Protein AF-A0A434RJP0-F1 (afdb_monomer)

Solvent-accessible surface area (backbone atoms only — not comparable to full-atom values): 4594 Å² total; per-residue (Å²): 137,86,82,81,76,85,64,58,57,47,62,72,43,84,38,65,59,44,27,46,26,48,14,64,75,70,69,41,82,72,63,47,50,45,72,57,40,46,60,57,44,60,76,41,60,73,43,16,35,56,52,46,54,51,32,50,54,48,29,51,52,53,55,52,58,71,65,46,73,80,78,73,78,83,73,85,129

Structure (mmCIF, N/CA/C/O backbone):
data_AF-A0A434RJP0-F1
#
_entry.id   AF-A0A434RJP0-F1
#
loop_
_atom_site.group_PDB
_atom_site.id
_atom_site.type_symbol
_atom_site.label_atom_id
_atom_site.label_alt_id
_atom_site.label_comp_id
_atom_site.label_asym_id
_atom_site.label_entity_id
_atom_site.label_seq_id
_atom_site.pdbx_PDB_ins_code
_atom_site.Cartn_x
_atom_site.Cartn_y
_atom_site.Cartn_z
_atom_site.occupancy
_atom_site.B_iso_or_equiv
_atom_site.auth_seq_id
_atom_site.auth_comp_id
_atom_site.auth_asym_id
_atom_site.auth_atom_id
_atom_site.pdbx_PDB_model_num
ATOM 1 N N . LEU A 1 1 ? 13.740 -6.184 5.567 1.00 51.19 1 LEU A N 1
ATOM 2 C CA . LEU A 1 1 ? 12.945 -6.441 6.795 1.00 51.19 1 LEU A CA 1
ATOM 3 C C . LEU A 1 1 ? 11.433 -6.502 6.496 1.00 51.19 1 LEU A C 1
ATOM 5 O O . LEU A 1 1 ? 10.657 -5.880 7.200 1.00 51.19 1 LEU A O 1
ATOM 9 N N . LEU A 1 2 ? 10.996 -7.249 5.466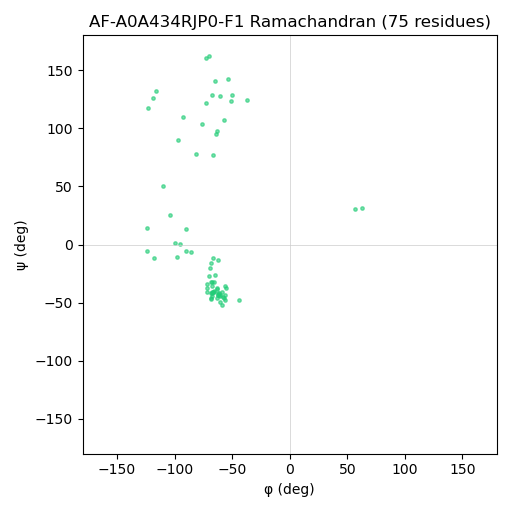 1.00 50.56 2 LEU A N 1
ATOM 10 C CA . LEU A 1 2 ? 9.560 -7.464 5.173 1.00 50.56 2 LEU A CA 1
ATOM 11 C C . LEU A 1 2 ? 9.132 -8.942 5.268 1.00 50.56 2 LEU A C 1
ATOM 13 O O . LEU A 1 2 ? 7.947 -9.232 5.302 1.00 50.56 2 LEU A O 1
ATOM 17 N N . PHE A 1 3 ? 10.089 -9.871 5.358 1.00 50.44 3 PHE A N 1
ATOM 18 C CA . PHE A 1 3 ? 9.821 -11.316 5.407 1.00 50.44 3 PHE A CA 1
ATOM 19 C C . PHE A 1 3 ? 10.410 -12.022 6.640 1.00 50.44 3 PHE A C 1
ATOM 21 O O . PHE A 1 3 ? 10.134 -13.194 6.850 1.00 50.44 3 PHE A O 1
ATOM 28 N N . ALA A 1 4 ? 11.193 -11.326 7.475 1.00 54.72 4 ALA A N 1
ATOM 29 C CA . ALA A 1 4 ? 11.953 -11.956 8.563 1.00 54.72 4 ALA A CA 1
ATOM 30 C C . ALA A 1 4 ? 11.291 -11.880 9.955 1.00 54.72 4 ALA A C 1
ATOM 32 O O . ALA A 1 4 ? 11.758 -12.545 10.868 1.00 54.72 4 ALA A O 1
ATOM 33 N N . ALA A 1 5 ? 10.226 -11.087 10.140 1.00 49.47 5 ALA A N 1
ATOM 34 C CA . ALA A 1 5 ? 9.671 -10.799 11.473 1.00 49.47 5 ALA A CA 1
ATOM 35 C C . ALA A 1 5 ? 8.180 -11.147 11.645 1.00 49.47 5 ALA A C 1
ATOM 37 O O . ALA A 1 5 ? 7.563 -10.689 12.600 1.00 49.47 5 ALA A O 1
ATOM 38 N N . GLY A 1 6 ? 7.584 -11.921 10.727 1.00 50.91 6 GLY A N 1
ATOM 39 C CA . GLY A 1 6 ? 6.231 -12.459 10.923 1.00 50.91 6 GLY A CA 1
ATOM 40 C C . GLY A 1 6 ? 5.149 -11.408 11.187 1.00 50.91 6 GLY A C 1
ATOM 41 O O . GLY A 1 6 ? 4.205 -11.699 11.910 1.00 50.91 6 GLY A O 1
ATOM 42 N N . HIS A 1 7 ? 5.283 -10.194 10.640 1.00 56.34 7 HIS A N 1
ATOM 43 C CA . HIS A 1 7 ? 4.268 -9.149 10.769 1.00 56.34 7 HIS A CA 1
ATOM 44 C C . HIS A 1 7 ? 3.384 -9.160 9.507 1.00 56.34 7 HIS A C 1
ATOM 46 O O . HIS A 1 7 ? 3.731 -8.508 8.521 1.00 56.34 7 HIS A O 1
ATOM 52 N N . PRO A 1 8 ? 2.276 -9.932 9.482 1.00 64.31 8 PRO A N 1
ATOM 53 C CA . PRO A 1 8 ? 1.404 -10.054 8.306 1.00 64.31 8 PRO A CA 1
ATOM 54 C C . PRO A 1 8 ? 0.678 -8.742 7.973 1.00 64.31 8 PRO A C 1
ATOM 56 O O . PRO A 1 8 ? 0.106 -8.595 6.892 1.00 64.31 8 PRO A O 1
ATOM 59 N N . ASP A 1 9 ? 0.731 -7.780 8.893 1.00 78.00 9 ASP A N 1
ATOM 60 C CA . ASP A 1 9 ? -0.070 -6.570 8.883 1.00 78.00 9 ASP A CA 1
ATOM 61 C C . ASP A 1 9 ? 0.761 -5.307 8.582 1.00 78.00 9 ASP A C 1
ATOM 63 O O . ASP A 1 9 ? 0.712 -4.315 9.313 1.00 78.00 9 ASP A O 1
ATOM 67 N N . VAL A 1 10 ? 1.561 -5.342 7.511 1.00 82.06 10 VAL A N 1
ATOM 68 C CA . VAL A 1 10 ? 2.379 -4.204 7.050 1.00 82.06 10 VAL A CA 1
ATOM 69 C C . VAL A 1 10 ? 1.928 -3.744 5.669 1.00 82.06 10 VAL A C 1
ATOM 71 O O . VAL A 1 10 ? 1.821 -4.556 4.756 1.00 82.06 10 VAL A O 1
ATOM 74 N N . PHE A 1 11 ? 1.732 -2.432 5.504 1.00 85.94 11 PHE A N 1
ATOM 75 C CA . PHE A 1 11 ? 1.439 -1.796 4.218 1.00 85.94 11 PHE A CA 1
ATOM 76 C C . PHE A 1 11 ? 2.484 -0.709 3.895 1.00 85.94 11 PHE A C 1
ATOM 78 O O . PHE A 1 11 ? 2.568 0.274 4.639 1.00 85.94 11 PHE A O 1
ATOM 85 N N . PRO A 1 12 ? 3.281 -0.817 2.812 1.00 87.88 12 PRO A N 1
ATOM 86 C CA . PRO A 1 12 ? 4.296 0.176 2.478 1.00 87.88 12 PRO A CA 1
ATOM 87 C C . PRO A 1 12 ? 3.676 1.385 1.759 1.00 87.88 12 PRO A C 1
ATOM 89 O O . PRO A 1 12 ? 3.801 1.556 0.552 1.00 87.88 12 PRO A O 1
ATOM 92 N N . ALA A 1 13 ? 3.033 2.276 2.517 1.00 87.81 13 ALA A N 1
ATOM 93 C CA . ALA A 1 13 ? 2.319 3.443 1.982 1.00 87.81 13 ALA A CA 1
ATOM 94 C C . ALA A 1 13 ? 3.195 4.474 1.229 1.00 87.81 13 ALA A C 1
ATOM 96 O O . ALA A 1 13 ? 2.673 5.353 0.542 1.00 87.81 13 ALA A O 1
ATOM 97 N N . ARG A 1 14 ? 4.527 4.380 1.342 1.00 87.75 14 ARG A N 1
ATOM 98 C CA . ARG A 1 14 ? 5.497 5.210 0.599 1.00 87.75 14 ARG A CA 1
ATOM 99 C C . ARG A 1 14 ? 5.839 4.668 -0.790 1.00 87.75 14 ARG A C 1
ATOM 101 O O . ARG A 1 14 ? 6.551 5.335 -1.535 1.00 87.75 14 ARG A O 1
ATOM 108 N N . ASP A 1 15 ? 5.361 3.477 -1.134 1.00 90.06 15 ASP A N 1
ATOM 109 C CA . ASP A 1 15 ? 5.573 2.876 -2.445 1.00 90.06 15 ASP A CA 1
ATOM 110 C C . ASP A 1 15 ? 4.727 3.601 -3.508 1.00 90.06 15 ASP A C 1
ATOM 112 O O . ASP A 1 15 ? 3.499 3.674 -3.421 1.00 90.06 15 ASP A O 1
ATOM 116 N N . VAL A 1 16 ? 5.400 4.142 -4.527 1.00 89.38 16 VAL A N 1
ATOM 117 C CA . VAL A 1 16 ? 4.773 4.875 -5.635 1.00 89.38 16 VAL A CA 1
ATOM 118 C C . VAL A 1 16 ? 3.833 3.987 -6.453 1.00 89.38 16 VAL A C 1
ATOM 120 O O . VAL A 1 16 ? 2.774 4.459 -6.862 1.00 89.38 16 VAL A O 1
ATOM 123 N N . ALA A 1 17 ? 4.180 2.715 -6.667 1.00 89.25 17 ALA A N 1
ATOM 124 C CA . ALA A 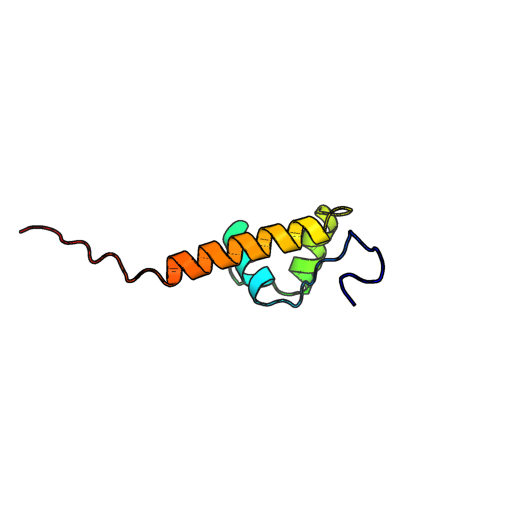1 17 ? 3.334 1.770 -7.384 1.00 89.25 17 ALA A CA 1
ATOM 125 C C . ALA A 1 17 ? 2.049 1.482 -6.604 1.00 89.25 17 ALA A C 1
ATOM 127 O O . ALA A 1 17 ? 0.978 1.458 -7.201 1.00 89.25 17 ALA A O 1
ATOM 128 N N . LEU A 1 18 ? 2.125 1.339 -5.275 1.00 91.06 18 LEU A N 1
ATOM 129 C CA . LEU A 1 18 ? 0.933 1.164 -4.438 1.00 91.06 18 LEU A CA 1
ATOM 130 C C . LEU A 1 18 ? 0.065 2.421 -4.391 1.00 91.06 18 LEU A C 1
ATOM 132 O O . LEU A 1 18 ? -1.152 2.310 -4.498 1.00 91.06 18 LEU A O 1
ATOM 136 N N . GLN A 1 19 ? 0.663 3.609 -4.282 1.00 92.25 19 GLN A N 1
ATOM 137 C CA . GLN A 1 19 ? -0.082 4.870 -4.345 1.00 92.25 19 GLN A CA 1
ATOM 138 C C . GLN A 1 19 ? -0.855 5.001 -5.662 1.00 92.25 19 GLN A C 1
ATOM 140 O O . GLN A 1 19 ? -2.035 5.346 -5.649 1.00 92.25 19 GLN A O 1
ATOM 145 N N . THR A 1 20 ? -0.218 4.683 -6.791 1.00 90.44 20 THR A N 1
ATOM 146 C CA . THR A 1 20 ? -0.864 4.706 -8.109 1.00 90.44 20 THR A CA 1
ATOM 147 C C . THR A 1 20 ? -1.914 3.608 -8.247 1.00 90.44 20 THR A C 1
ATOM 149 O O . THR A 1 20 ? -3.028 3.887 -8.671 1.00 90.44 20 THR A O 1
ATOM 152 N N . ALA A 1 21 ? -1.597 2.373 -7.854 1.00 91.88 21 ALA A N 1
ATOM 153 C CA . ALA A 1 21 ? -2.513 1.240 -7.938 1.00 91.88 21 ALA A CA 1
ATOM 154 C C . ALA A 1 21 ? -3.776 1.459 -7.110 1.00 91.88 21 ALA A C 1
ATOM 156 O O . ALA A 1 21 ? -4.869 1.191 -7.590 1.00 91.88 21 ALA A O 1
ATOM 157 N N . VAL A 1 22 ? -3.633 1.966 -5.887 1.00 92.19 22 VAL A N 1
ATOM 158 C CA . VAL A 1 22 ? -4.760 2.246 -4.994 1.00 92.19 22 VAL A CA 1
ATOM 159 C C . VAL A 1 22 ? -5.543 3.455 -5.489 1.00 92.19 22 VAL A C 1
ATOM 161 O O . VAL A 1 22 ? -6.767 3.407 -5.497 1.00 92.19 22 VAL A O 1
ATOM 164 N N . GLY A 1 23 ? -4.860 4.507 -5.954 1.00 91.94 23 GLY A N 1
ATOM 165 C CA . GLY A 1 23 ? -5.514 5.653 -6.585 1.00 91.94 23 GLY A CA 1
ATOM 166 C C . GLY A 1 23 ? -6.369 5.234 -7.778 1.00 91.94 23 GLY A C 1
ATOM 167 O O . GLY A 1 23 ? -7.546 5.565 -7.835 1.00 91.94 23 GLY A O 1
ATOM 168 N N . HIS A 1 24 ? -5.817 4.413 -8.669 1.00 91.12 24 HIS A N 1
ATOM 169 C CA . HIS A 1 24 ? -6.533 3.901 -9.832 1.00 91.12 24 HIS A CA 1
ATOM 170 C C . HIS A 1 24 ? -7.657 2.924 -9.447 1.00 91.12 24 HIS A C 1
ATOM 172 O O . HIS A 1 24 ? -8.777 3.048 -9.931 1.00 91.12 24 HIS A O 1
ATOM 178 N N . ALA A 1 25 ? -7.396 1.974 -8.545 1.00 89.88 25 ALA A N 1
ATOM 179 C CA . ALA A 1 25 ? -8.382 0.979 -8.122 1.00 89.88 25 ALA A CA 1
ATOM 180 C C . ALA A 1 25 ? -9.568 1.587 -7.357 1.00 89.88 25 ALA A C 1
ATOM 182 O O . ALA A 1 25 ? -10.677 1.068 -7.450 1.00 89.88 25 ALA A O 1
ATOM 183 N N . LEU A 1 26 ? -9.340 2.663 -6.596 1.00 88.94 26 LEU A N 1
ATOM 184 C CA . LEU A 1 26 ? -10.371 3.352 -5.812 1.00 88.94 26 LEU A CA 1
ATOM 185 C C . LEU A 1 26 ? -10.910 4.620 -6.496 1.00 88.94 26 LEU A C 1
ATOM 187 O O . LEU A 1 26 ? -11.749 5.299 -5.911 1.00 88.94 26 LEU A O 1
ATOM 191 N N . GLY A 1 27 ? -10.437 4.955 -7.701 1.00 88.88 27 GLY A N 1
ATOM 192 C CA . GLY A 1 27 ? -10.853 6.158 -8.430 1.00 88.88 27 GLY A CA 1
ATOM 193 C C . GLY A 1 27 ? -10.505 7.476 -7.723 1.00 88.88 27 GLY A C 1
ATOM 194 O O . GLY A 1 27 ? -11.251 8.444 -7.829 1.00 88.88 27 GLY A O 1
ATOM 195 N N . ILE A 1 28 ? -9.404 7.513 -6.966 1.00 87.69 28 ILE A N 1
ATOM 196 C CA . ILE A 1 28 ? -8.948 8.694 -6.221 1.00 87.69 28 ILE A CA 1
ATOM 197 C C . ILE A 1 28 ? -7.965 9.489 -7.090 1.00 87.69 28 ILE A C 1
ATOM 199 O O . ILE A 1 28 ? -6.825 9.059 -7.293 1.00 87.69 28 ILE A O 1
ATOM 203 N N . ASP A 1 29 ? -8.400 10.666 -7.544 1.00 79.81 29 ASP A N 1
ATOM 204 C CA . ASP A 1 29 ? -7.593 11.664 -8.257 1.00 79.81 29 ASP A CA 1
ATOM 205 C C . ASP A 1 29 ? -7.563 12.979 -7.446 1.00 79.81 29 ASP A C 1
ATOM 207 O O . ASP A 1 29 ? -8.629 13.474 -7.064 1.00 79.81 29 ASP A O 1
ATOM 211 N N . PRO A 1 30 ? -6.386 13.552 -7.120 1.00 83.38 30 PRO A N 1
ATOM 212 C CA . PRO A 1 30 ? -5.030 13.087 -7.423 1.00 83.38 30 PRO A CA 1
ATOM 213 C C . PRO A 1 30 ? -4.589 11.878 -6.599 1.00 83.38 30 PRO A C 1
ATOM 215 O O . PRO A 1 30 ? -5.121 11.605 -5.521 1.00 83.38 30 PRO A O 1
ATOM 218 N N . ARG A 1 31 ? -3.557 11.183 -7.107 1.00 84.56 31 ARG A N 1
ATOM 219 C CA . ARG A 1 31 ? -2.912 10.022 -6.472 1.00 84.56 31 ARG A CA 1
ATOM 220 C C . ARG A 1 31 ? -2.831 10.200 -4.945 1.00 84.56 31 ARG A C 1
ATOM 222 O O . ARG A 1 31 ? -2.221 11.176 -4.493 1.00 84.56 31 ARG A O 1
ATOM 229 N N . PRO A 1 32 ? -3.369 9.257 -4.147 1.00 88.44 32 PRO A N 1
ATOM 230 C CA . PRO A 1 32 ? -3.451 9.420 -2.704 1.00 88.44 32 PRO A CA 1
ATOM 231 C C . PRO A 1 32 ? -2.048 9.572 -2.092 1.00 88.44 32 PRO A C 1
ATOM 233 O O . PRO A 1 32 ? -1.177 8.729 -2.333 1.00 88.44 32 PRO A O 1
ATOM 236 N N . PRO A 1 33 ? -1.803 10.625 -1.289 1.00 88.81 33 PRO A N 1
ATOM 237 C CA . PRO A 1 33 ? -0.535 10.792 -0.593 1.00 88.81 33 PRO A CA 1
ATOM 238 C C . PRO A 1 33 ? -0.387 9.749 0.520 1.00 88.81 33 PRO A C 1
ATOM 240 O O . PRO A 1 33 ? -1.376 9.197 1.008 1.00 88.81 33 PRO A O 1
ATOM 243 N N . GLU A 1 34 ? 0.848 9.538 0.984 1.00 88.25 34 GLU A N 1
ATOM 244 C CA . GLU A 1 34 ? 1.202 8.562 2.028 1.00 88.25 34 GLU A CA 1
ATOM 245 C C . GLU A 1 34 ? 0.233 8.577 3.220 1.00 88.25 34 GLU A C 1
ATOM 247 O O . GLU A 1 34 ? -0.270 7.532 3.615 1.00 88.25 34 GLU A O 1
ATOM 252 N N . LYS A 1 35 ? -0.093 9.759 3.760 1.00 88.62 35 LYS A N 1
ATOM 253 C CA . LYS A 1 35 ? -0.987 9.892 4.924 1.00 88.62 35 LYS A CA 1
ATOM 254 C C . LYS A 1 35 ? -2.394 9.351 4.665 1.00 88.62 35 LYS A C 1
ATOM 256 O O . LYS A 1 35 ? -2.964 8.688 5.527 1.00 88.62 35 LYS A O 1
ATOM 261 N N . THR A 1 36 ? -2.952 9.627 3.489 1.00 89.31 36 THR A N 1
ATOM 262 C CA . THR A 1 36 ? -4.269 9.112 3.093 1.00 89.31 36 THR A CA 1
ATOM 263 C C . THR A 1 36 ? -4.206 7.605 2.908 1.00 89.31 36 THR A C 1
ATOM 265 O O . THR A 1 36 ? -5.096 6.888 3.356 1.00 89.31 36 THR A O 1
ATOM 268 N N . LEU A 1 37 ? -3.123 7.122 2.302 1.00 90.25 37 LEU A N 1
ATOM 269 C CA . LEU A 1 37 ? -2.936 5.708 2.039 1.00 90.25 37 LEU A CA 1
ATOM 270 C C . LEU A 1 37 ? -2.739 4.887 3.324 1.00 90.25 37 LEU A C 1
ATOM 272 O O . LEU A 1 37 ? -3.267 3.784 3.418 1.00 90.25 37 LEU A O 1
ATOM 276 N N . ILE A 1 38 ? -2.065 5.445 4.336 1.00 90.69 38 ILE A N 1
ATOM 277 C CA . ILE A 1 38 ? -1.963 4.850 5.679 1.00 90.69 38 ILE A CA 1
ATOM 278 C C . ILE A 1 38 ? -3.353 4.697 6.301 1.00 90.69 38 ILE A C 1
ATOM 280 O O . ILE A 1 38 ? -3.689 3.600 6.738 1.00 90.69 38 ILE A O 1
ATOM 284 N N . ARG A 1 39 ? -4.186 5.750 6.283 1.00 91.88 39 ARG A N 1
ATOM 285 C CA . ARG A 1 39 ? -5.552 5.675 6.835 1.00 91.88 39 ARG A CA 1
ATOM 286 C C . ARG A 1 39 ? -6.436 4.673 6.100 1.00 91.88 39 ARG A C 1
ATOM 288 O O . ARG A 1 39 ? -7.222 3.976 6.725 1.00 91.88 39 ARG A O 1
ATOM 295 N N . LEU A 1 40 ? -6.310 4.577 4.777 1.00 90.31 40 LEU A N 1
ATOM 296 C CA . LEU A 1 40 ? -7.014 3.546 4.009 1.00 90.31 40 LEU A CA 1
ATOM 297 C C . LEU A 1 40 ? -6.553 2.147 4.431 1.00 90.31 40 LEU A C 1
ATOM 299 O O . LEU A 1 40 ? -7.381 1.267 4.661 1.00 90.31 40 LEU A O 1
ATOM 303 N N . ALA A 1 41 ? -5.242 1.967 4.600 1.00 89.88 41 ALA A N 1
ATOM 304 C CA . ALA A 1 41 ? -4.667 0.691 4.987 1.00 89.88 41 ALA A CA 1
ATOM 305 C C . ALA A 1 41 ? -5.081 0.230 6.391 1.00 89.88 41 ALA A C 1
ATOM 307 O O . ALA A 1 41 ? -5.133 -0.975 6.617 1.00 89.88 41 ALA A O 1
ATOM 308 N N . GLU A 1 42 ? -5.424 1.134 7.315 1.00 89.62 42 GLU A N 1
ATOM 309 C CA . GLU A 1 42 ? -5.966 0.767 8.637 1.00 89.62 42 GLU A CA 1
ATOM 310 C C . GLU A 1 42 ? -7.212 -0.124 8.521 1.00 89.62 42 GLU A C 1
ATOM 312 O O . GLU A 1 42 ? -7.332 -1.099 9.260 1.00 89.62 42 GLU A O 1
ATOM 317 N N . SER A 1 43 ? -8.080 0.128 7.533 1.00 90.88 43 SER A N 1
ATOM 318 C CA . SER A 1 43 ? -9.275 -0.695 7.280 1.00 90.88 43 SER A CA 1
ATOM 319 C C . SER A 1 43 ? -8.967 -2.107 6.769 1.00 90.88 43 SER A C 1
ATOM 321 O O . SER A 1 43 ? -9.833 -2.978 6.799 1.00 90.88 43 SER A O 1
ATOM 323 N N . TRP A 1 44 ? -7.737 -2.350 6.304 1.00 89.88 44 TRP A N 1
ATOM 324 C CA . TRP A 1 44 ? -7.291 -3.653 5.809 1.00 89.88 44 TRP A CA 1
ATOM 325 C C . TRP A 1 44 ? -6.576 -4.478 6.877 1.00 89.88 44 TRP A C 1
ATOM 327 O O . TRP A 1 44 ? -6.139 -5.589 6.583 1.00 89.88 44 TRP A O 1
ATOM 337 N N . SER A 1 45 ? -6.438 -3.963 8.103 1.00 86.56 45 SER A N 1
ATOM 338 C CA . SER A 1 45 ? -5.904 -4.740 9.223 1.00 86.56 45 SER A CA 1
ATOM 339 C C . SER A 1 45 ? -6.850 -5.903 9.568 1.00 86.56 45 SER A C 1
ATOM 341 O O . SER A 1 45 ? -8.070 -5.728 9.510 1.00 86.56 45 SER A O 1
ATOM 343 N N . PRO A 1 46 ? -6.337 -7.107 9.901 1.00 89.06 46 PRO A N 1
ATOM 344 C CA . PRO A 1 46 ? -4.926 -7.482 10.090 1.00 89.06 46 PRO A CA 1
ATOM 345 C C . PRO A 1 46 ? -4.208 -7.984 8.819 1.00 89.06 46 PRO A C 1
ATOM 347 O O . PRO A 1 46 ? -3.128 -8.571 8.895 1.00 89.06 46 PRO A O 1
ATOM 350 N N . TRP A 1 47 ? -4.805 -7.793 7.642 1.00 88.50 47 TRP A N 1
ATOM 351 C CA . TRP A 1 47 ? -4.362 -8.357 6.364 1.00 88.50 47 TRP A CA 1
ATOM 352 C C . TRP A 1 47 ? -3.655 -7.339 5.460 1.00 88.50 47 TRP A C 1
ATOM 354 O O . TRP A 1 47 ? -3.623 -7.508 4.236 1.00 88.50 47 TRP A O 1
ATOM 364 N N . ARG A 1 48 ? -3.049 -6.287 6.025 1.00 89.31 48 ARG A N 1
ATOM 365 C CA . ARG A 1 48 ? -2.404 -5.221 5.240 1.00 89.31 48 ARG A CA 1
ATOM 366 C C . ARG A 1 48 ? -1.333 -5.728 4.269 1.00 89.31 48 ARG A C 1
ATOM 368 O O . ARG A 1 48 ? -1.256 -5.225 3.149 1.00 89.31 48 ARG A O 1
ATOM 375 N N . GLY A 1 49 ? -0.575 -6.766 4.630 1.00 86.38 49 GLY A N 1
ATOM 376 C CA . GLY A 1 49 ? 0.414 -7.369 3.730 1.00 86.38 49 GLY A CA 1
ATOM 377 C C . GLY A 1 49 ? -0.211 -8.077 2.520 1.00 86.38 49 GLY A C 1
ATOM 378 O O . GLY A 1 49 ? 0.354 -8.053 1.423 1.00 86.38 49 GLY A O 1
ATOM 379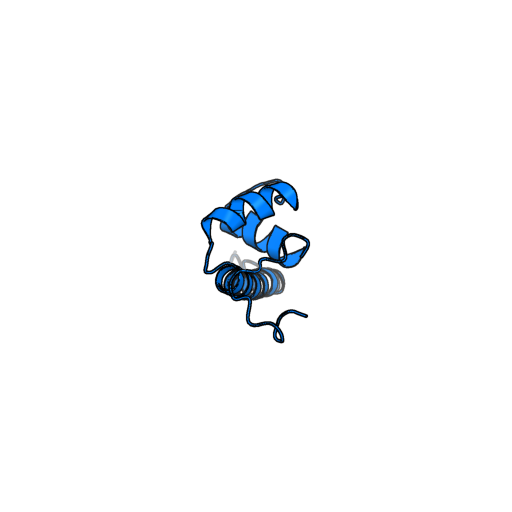 N N . VAL A 1 50 ? -1.405 -8.660 2.684 1.00 88.94 50 VAL A N 1
ATOM 380 C CA . VAL A 1 50 ? -2.175 -9.254 1.577 1.00 88.94 50 VAL A CA 1
ATOM 381 C C . VAL A 1 50 ? -2.649 -8.155 0.631 1.00 88.94 50 VAL A C 1
ATOM 383 O O . VAL A 1 50 ? -2.465 -8.279 -0.581 1.00 88.94 50 VAL A O 1
ATOM 386 N N . ALA A 1 51 ? -3.168 -7.050 1.176 1.00 90.69 51 ALA A N 1
ATOM 387 C CA . ALA A 1 51 ? -3.574 -5.893 0.384 1.00 90.69 51 ALA A CA 1
ATOM 388 C C . ALA A 1 51 ? -2.407 -5.351 -0.459 1.00 90.69 51 ALA A C 1
ATOM 390 O O . ALA A 1 51 ? -2.563 -5.156 -1.662 1.00 90.69 51 ALA A O 1
ATOM 391 N N . SER A 1 52 ? -1.207 -5.197 0.118 1.00 90.81 52 SER A N 1
ATOM 392 C CA . SER A 1 52 ? -0.020 -4.772 -0.643 1.00 90.81 52 SER A CA 1
ATOM 393 C C . SER A 1 52 ? 0.281 -5.693 -1.825 1.00 90.81 52 SER A C 1
ATOM 395 O O . SER A 1 52 ? 0.540 -5.221 -2.931 1.00 90.81 52 SER A O 1
ATOM 397 N N . ARG A 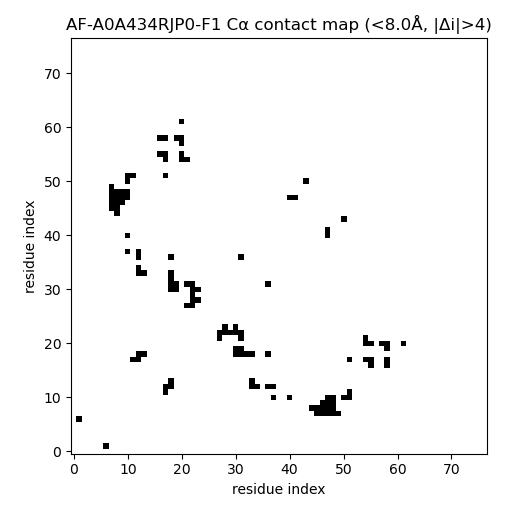1 53 ? 0.200 -7.014 -1.628 1.00 89.31 53 ARG A N 1
ATOM 398 C CA . ARG A 1 53 ? 0.468 -7.990 -2.692 1.00 89.31 53 ARG A CA 1
ATOM 399 C C . ARG A 1 53 ? -0.566 -7.925 -3.815 1.00 89.31 53 ARG A C 1
ATOM 401 O O . ARG A 1 53 ? -0.187 -8.007 -4.983 1.00 89.31 53 ARG A O 1
ATOM 408 N N . LEU A 1 54 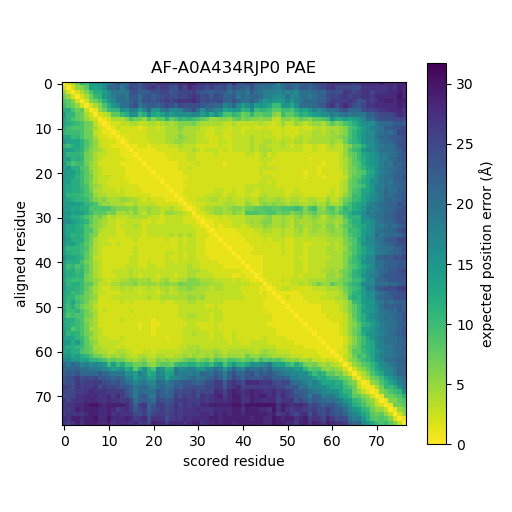? -1.841 -7.747 -3.467 1.00 91.31 54 LEU A N 1
ATOM 409 C CA . LEU A 1 54 ? -2.924 -7.567 -4.435 1.00 91.31 54 LEU A CA 1
ATOM 410 C C . LEU A 1 54 ? -2.732 -6.288 -5.251 1.00 91.31 54 LEU A C 1
ATOM 412 O O . LEU A 1 54 ? -2.800 -6.335 -6.476 1.00 91.31 54 LEU A O 1
ATOM 416 N N . PHE A 1 55 ? -2.414 -5.166 -4.604 1.00 92.44 55 PHE A N 1
ATOM 417 C CA . PHE A 1 55 ? -2.188 -3.902 -5.305 1.00 92.44 55 PHE A CA 1
ATOM 418 C C . PHE A 1 55 ? -0.922 -3.910 -6.164 1.00 92.44 55 PHE A C 1
ATOM 420 O O . PHE A 1 55 ? -0.926 -3.311 -7.234 1.00 92.44 55 PHE A O 1
ATOM 427 N N . TRP A 1 56 ? 0.139 -4.627 -5.781 1.00 90.56 56 TRP A N 1
ATOM 428 C CA . TRP A 1 56 ? 1.281 -4.837 -6.677 1.00 90.56 56 TRP A CA 1
ATOM 429 C C . TRP A 1 56 ? 0.921 -5.687 -7.896 1.00 90.56 56 TRP A C 1
ATOM 431 O O . TRP A 1 56 ? 1.358 -5.372 -9.001 1.00 90.56 56 TRP A O 1
ATOM 441 N N . ALA A 1 57 ? 0.128 -6.749 -7.728 1.00 91.19 57 ALA A N 1
ATOM 442 C CA . ALA A 1 57 ? -0.361 -7.534 -8.861 1.00 91.19 57 ALA A CA 1
ATOM 443 C C . ALA A 1 57 ? -1.240 -6.675 -9.784 1.00 91.19 57 ALA A C 1
ATOM 445 O O . ALA A 1 57 ? -1.036 -6.664 -10.994 1.00 91.19 57 ALA A O 1
ATOM 446 N N . TYR A 1 58 ? -2.134 -5.873 -9.204 1.00 91.12 58 TYR A N 1
ATOM 447 C CA . TYR A 1 58 ? -2.960 -4.922 -9.938 1.00 91.12 58 TYR A CA 1
ATOM 448 C C . TYR A 1 58 ? -2.127 -3.872 -10.679 1.00 91.12 58 TYR A C 1
ATOM 450 O O . TYR A 1 58 ? -2.374 -3.604 -11.849 1.00 91.12 58 TYR A O 1
ATOM 458 N N . TYR A 1 59 ? -1.094 -3.320 -10.036 1.00 90.00 59 TYR A N 1
ATOM 459 C CA . TYR A 1 59 ? -0.175 -2.380 -10.670 1.00 90.00 59 TYR A CA 1
ATOM 460 C C . TYR A 1 59 ? 0.518 -2.994 -11.886 1.00 90.00 59 TYR A C 1
ATOM 462 O O . TYR A 1 59 ? 0.671 -2.328 -12.903 1.00 90.00 59 TYR A O 1
ATOM 470 N N . ARG A 1 60 ? 0.935 -4.264 -11.802 1.00 88.38 60 ARG A N 1
ATOM 471 C CA . ARG A 1 60 ? 1.558 -4.969 -12.931 1.00 88.38 60 ARG A CA 1
ATOM 472 C C . ARG A 1 60 ? 0.604 -5.102 -14.114 1.00 88.38 60 ARG A C 1
ATOM 474 O O . ARG A 1 60 ? 1.039 -4.877 -15.236 1.00 88.38 60 ARG A O 1
ATOM 481 N N . GLU A 1 61 ? -0.666 -5.408 -13.865 1.00 88.31 61 GLU A N 1
ATOM 482 C CA . GLU A 1 61 ? -1.698 -5.462 -14.908 1.00 88.31 61 GLU A CA 1
ATOM 483 C C . GLU A 1 61 ? -2.001 -4.076 -15.483 1.00 88.31 61 GLU A C 1
ATOM 485 O O . GLU A 1 61 ? -2.096 -3.923 -16.697 1.00 88.31 61 GLU A O 1
ATOM 490 N N . LEU A 1 62 ? -2.088 -3.051 -14.631 1.00 85.00 62 LEU A N 1
ATOM 491 C CA . LEU A 1 62 ? -2.284 -1.662 -15.047 1.00 85.00 62 LEU A CA 1
ATOM 492 C C . LEU A 1 62 ? -1.152 -1.212 -15.981 1.00 85.00 62 LEU A C 1
ATOM 494 O O . LEU A 1 62 ? -1.395 -0.804 -17.112 1.00 85.00 62 LEU A O 1
ATOM 498 N N . LYS A 1 63 ? 0.098 -1.404 -15.551 1.00 78.94 63 LYS A N 1
ATOM 499 C CA . LYS A 1 63 ? 1.291 -1.036 -16.324 1.00 78.94 63 LYS A CA 1
ATOM 500 C C . LYS A 1 63 ? 1.499 -1.925 -17.555 1.00 78.94 63 LYS A C 1
ATOM 502 O O . LYS A 1 63 ? 2.116 -1.485 -18.518 1.00 78.94 63 LYS A O 1
ATOM 507 N N . GLY A 1 64 ? 1.014 -3.167 -17.520 1.00 66.94 64 GLY A N 1
ATOM 508 C CA . GLY A 1 64 ? 0.991 -4.085 -18.660 1.00 66.94 64 GLY A CA 1
ATOM 509 C C . GLY A 1 64 ? -0.037 -3.686 -19.720 1.00 66.94 64 GLY A C 1
ATOM 510 O O . GLY A 1 64 ? 0.237 -3.836 -20.907 1.00 66.94 64 GLY A O 1
ATOM 511 N N . ARG A 1 65 ? -1.176 -3.110 -19.310 1.00 57.28 65 ARG A N 1
ATOM 512 C CA . ARG A 1 65 ? -2.161 -2.502 -20.218 1.00 57.28 65 ARG A CA 1
ATOM 513 C C . ARG A 1 65 ? -1.668 -1.183 -20.813 1.00 57.28 65 ARG A C 1
ATOM 515 O O . ARG A 1 65 ? -1.874 -0.975 -21.998 1.00 57.28 65 ARG A O 1
ATOM 522 N N . ASP A 1 66 ? -0.955 -0.356 -20.045 1.00 55.72 66 ASP A N 1
ATOM 523 C CA . ASP A 1 66 ? -0.298 0.862 -20.563 1.00 55.72 66 ASP A CA 1
ATOM 524 C C . ASP A 1 66 ? 0.889 0.569 -21.502 1.00 55.72 66 ASP A C 1
ATOM 526 O O . ASP A 1 66 ? 1.310 1.431 -22.269 1.00 55.72 66 ASP A O 1
ATOM 530 N N . ALA A 1 67 ? 1.461 -0.638 -21.438 1.00 48.75 67 ALA A N 1
ATOM 531 C CA . ALA A 1 67 ? 2.532 -1.084 -22.330 1.00 48.75 67 ALA A CA 1
ATOM 532 C C . ALA A 1 67 ? 2.015 -1.784 -23.598 1.00 48.75 67 ALA A C 1
ATOM 534 O O . ALA A 1 67 ? 2.820 -2.130 -24.467 1.00 48.75 67 ALA A O 1
ATOM 535 N N . ALA A 1 68 ? 0.702 -2.010 -23.716 1.00 43.19 68 ALA A N 1
ATOM 536 C CA . ALA A 1 68 ? 0.127 -2.408 -24.987 1.00 43.19 68 ALA A CA 1
ATOM 53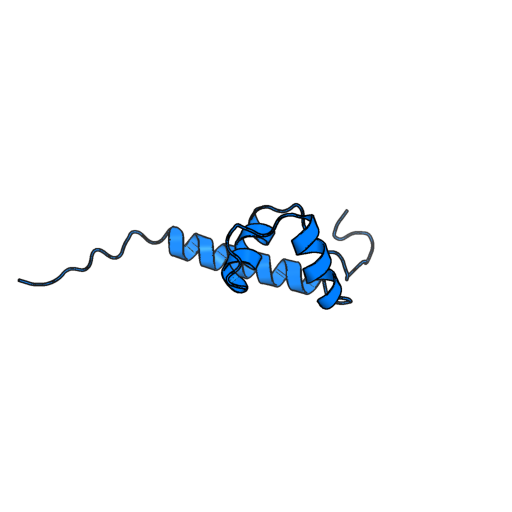7 C C . ALA A 1 68 ? 0.249 -1.209 -25.943 1.00 43.19 68 ALA A C 1
ATOM 539 O O . ALA A 1 68 ? -0.145 -0.102 -25.565 1.00 43.19 68 ALA A O 1
ATOM 540 N N . PRO A 1 69 ? 0.803 -1.382 -27.160 1.00 42.78 69 PRO A N 1
ATOM 541 C CA . PRO A 1 69 ? 0.732 -0.323 -28.156 1.00 42.78 69 PRO A CA 1
ATOM 542 C C . PRO A 1 69 ? -0.741 0.079 -28.311 1.00 42.78 69 PRO A C 1
ATOM 544 O O . PRO A 1 69 ? -1.606 -0.802 -28.210 1.00 42.78 69 PRO A O 1
ATOM 547 N N . PRO A 1 70 ? -1.048 1.377 -28.505 1.00 48.03 70 PRO A N 1
ATOM 548 C CA . PRO A 1 70 ? -2.420 1.795 -28.736 1.00 48.03 70 PRO A CA 1
ATOM 549 C C . PRO A 1 70 ? -2.957 0.919 -29.861 1.00 48.03 70 PRO A C 1
ATOM 551 O O . PRO A 1 70 ? -2.327 0.806 -30.913 1.00 48.03 70 PRO A O 1
ATOM 554 N N . VAL A 1 71 ? -4.060 0.217 -29.596 1.00 53.81 71 VAL A N 1
ATOM 555 C CA . VAL A 1 71 ? -4.759 -0.532 -30.634 1.00 53.81 71 VAL A CA 1
ATOM 556 C C . VAL A 1 71 ? -5.249 0.536 -31.596 1.00 53.81 71 VAL A C 1
ATOM 558 O O . VAL A 1 71 ? -6.238 1.214 -31.328 1.00 53.81 71 VAL A O 1
ATOM 561 N N . GLU A 1 72 ? -4.463 0.771 -32.644 1.00 49.84 72 GLU A N 1
ATOM 562 C CA . GLU A 1 72 ? -4.815 1.649 -33.740 1.00 49.84 72 GLU A CA 1
ATOM 563 C C . GLU A 1 72 ? -6.123 1.087 -34.284 1.00 49.84 72 GLU A C 1
ATOM 565 O O . GLU A 1 72 ? -6.182 -0.028 -34.812 1.00 49.84 72 GLU A O 1
ATOM 570 N N . MET A 1 73 ? -7.207 1.804 -34.002 1.00 48.56 73 MET A N 1
ATOM 571 C CA . MET A 1 73 ? -8.526 1.471 -34.496 1.00 48.56 73 MET A CA 1
ATOM 572 C C . MET A 1 73 ? -8.442 1.586 -36.012 1.00 48.56 73 MET A C 1
ATOM 574 O O . MET A 1 73 ? -8.509 2.679 -36.566 1.00 48.56 73 MET A O 1
ATOM 578 N N . ALA A 1 74 ? -8.244 0.446 -36.671 1.00 48.22 74 ALA A N 1
ATOM 579 C CA . ALA A 1 74 ? -8.416 0.290 -38.102 1.00 48.22 74 ALA A CA 1
ATOM 580 C C . ALA A 1 74 ? -9.907 0.469 -38.411 1.00 48.22 74 ALA A C 1
ATOM 582 O O . ALA A 1 74 ? -10.660 -0.494 -38.579 1.00 48.22 74 ALA A O 1
ATOM 583 N N . GLU A 1 75 ? -10.348 1.722 -38.419 1.00 42.84 75 GLU A N 1
ATOM 584 C CA . GLU A 1 75 ? -11.644 2.097 -38.944 1.00 42.84 75 GLU A CA 1
ATOM 585 C C . GLU A 1 75 ? -11.530 2.075 -40.467 1.00 42.84 75 GLU 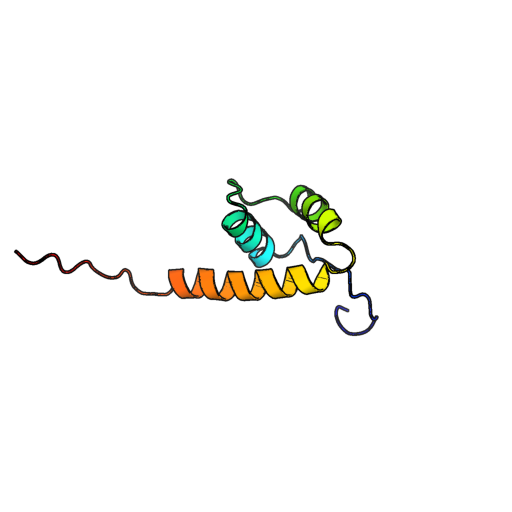A C 1
ATOM 587 O O . GLU A 1 75 ? -10.885 2.909 -41.100 1.00 42.84 75 GLU A O 1
ATOM 592 N N . LYS A 1 76 ? -12.090 1.005 -41.032 1.00 42.19 76 LYS A N 1
ATOM 593 C CA . LYS A 1 76 ? -12.337 0.834 -42.459 1.00 42.19 76 LYS A CA 1
ATOM 594 C C . LYS A 1 76 ? -13.067 2.061 -43.015 1.00 42.19 76 LYS A C 1
ATOM 596 O O . LYS A 1 76 ? -14.154 2.375 -42.533 1.00 42.19 76 LYS A O 1
ATOM 601 N N . ALA A 1 77 ? -12.537 2.630 -44.093 1.00 45.88 77 ALA A N 1
ATOM 602 C CA . ALA A 1 77 ? -13.286 3.402 -45.080 1.00 45.88 77 ALA A CA 1
ATOM 603 C C . ALA A 1 77 ? -12.821 2.994 -46.481 1.00 45.88 77 ALA A C 1
ATOM 605 O O . ALA A 1 77 ? -11.589 2.867 -46.670 1.00 45.88 77 ALA A O 1
#

Radius of gyration: 16.02 Å; Cα contacts (8 Å, |Δi|>4): 63; chains: 1; bounding box: 26×26×57 Å

Mean predicted aligned error: 9.96 Å

Secondary structure (DSSP, 8-state):
--SSS-------TT-HHHHHHHHHHHT-SS---HHHHHHHHHTTTT-HHHHHHHHHHHHHHHHHHHTSPP---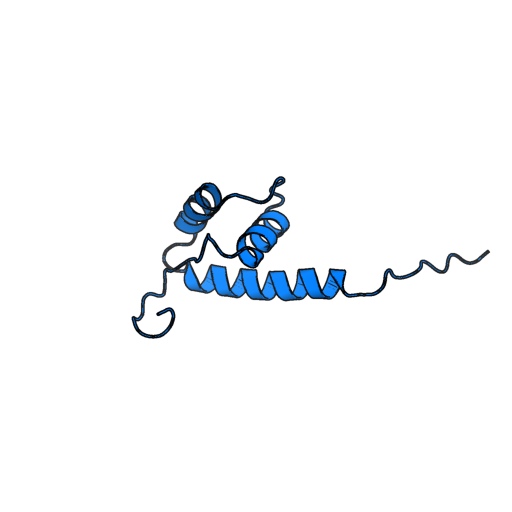----

Nearest PDB structures (foldseek):
  4b21-assembly1_A  TM=8.199E-01  e=6.507E-02  Schizosaccharomyces pombe
  3s6i-assembly1_A  TM=8.289E-01  e=4.630E-01  Schizosaccharomyces pombe 972h-
  2h56-assembly3_C  TM=8.030E-01  e=4.913E-01  Halalkalibacterium halodurans
  2jhj-assembly1_A  TM=7.015E-01  e=8.905E-01  Archaeoglobus fulgidus

Foldseek 3Di:
DVPPPPQQADAPLVDPLLQVLCCVVVVPPPRDHSVRSVVVSVVVPPRSNVVNVVSN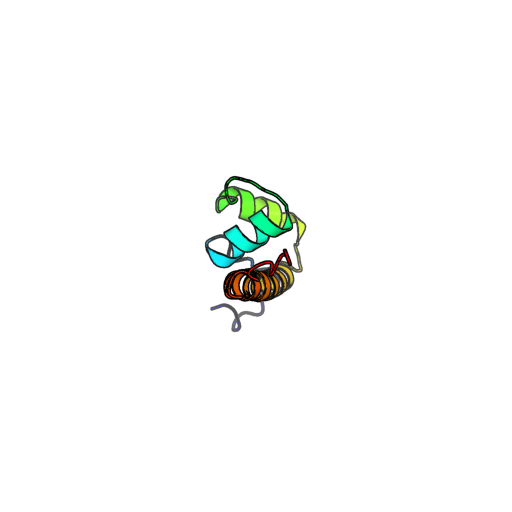VSSCVVVVVVPPDPPPPPPDD

pLDDT: mean 77.89, std 17.55, range [42.19, 92.44]

Sequence (77 aa):
LLFAAGHPDVFPARDVALQTAVGHALGIDPRPPEKTLIRLAESWSPWRGVASRLFWAYYRELKGRDAAPPVEMAEKA